Protein AF-0000000080791744 (afdb_homodimer)

Solvent-accessible surface area (backbone atoms only — not comparable to full-atom values): 8958 Å² total; per-residue (Å²): 132,80,75,71,80,74,66,85,74,78,70,74,70,79,71,75,70,65,70,69,68,67,57,69,61,74,69,57,39,79,44,79,33,50,32,49,54,67,59,52,49,51,43,44,52,51,14,62,76,68,75,52,46,50,30,56,52,44,45,51,20,36,53,55,43,48,47,51,65,59,59,64,54,127,127,84,70,77,71,72,79,77,78,80,68,78,72,79,70,78,72,65,66,68,69,69,56,69,60,76,67,57,39,80,43,80,33,52,33,49,55,67,59,52,49,52,43,43,52,50,15,61,75,66,75,52,46,47,30,55,53,43,44,50,19,36,52,56,43,48,48,49,64,59,59,65,55,129

pLDDT: mean 76.15, std 23.22, range [32.56, 97.31]

Structure (mmCIF, N/CA/C/O backbone):
data_AF-0000000080791744-model_v1
#
loop_
_entity.id
_entity.type
_entity.pdbx_description
1 polymer 'CopG family transcriptional regulator'
#
loop_
_atom_site.group_PDB
_atom_site.id
_atom_site.type_symbol
_atom_site.label_atom_id
_atom_site.label_alt_id
_atom_site.label_comp_id
_atom_site.label_asym_id
_atom_site.label_entity_id
_atom_site.label_seq_id
_atom_site.pdbx_PDB_ins_code
_atom_site.Cartn_x
_atom_site.Cartn_y
_atom_site.Cartn_z
_atom_site.occupancy
_atom_site.B_iso_or_equiv
_atom_site.auth_seq_id
_atom_site.auth_comp_id
_atom_site.auth_asym_id
_atom_site.auth_atom_id
_atom_site.pdbx_PDB_model_num
ATOM 1 N N . MET A 1 1 ? 29.859 -53.062 -52.344 1 33.03 1 MET A N 1
ATOM 2 C CA . MET A 1 1 ? 30.375 -52.344 -51.188 1 33.03 1 MET A CA 1
ATOM 3 C C . MET A 1 1 ? 29.672 -51 -51 1 33.03 1 MET A C 1
ATOM 5 O O . MET A 1 1 ? 30.062 -50.031 -51.656 1 33.03 1 MET A O 1
ATOM 9 N N . ALA A 1 2 ? 28.328 -51.094 -51.094 1 49.78 2 ALA A N 1
ATOM 10 C CA . ALA A 1 2 ? 27.469 -49.906 -51.156 1 49.78 2 ALA A CA 1
ATOM 11 C C . ALA A 1 2 ? 27.656 -49.031 -49.906 1 49.78 2 ALA A C 1
ATOM 13 O O . ALA A 1 2 ? 27.594 -49.531 -48.781 1 49.78 2 ALA A O 1
ATOM 14 N N . LEU A 1 3 ? 28.578 -48.062 -50.156 1 46.56 3 LEU A N 1
ATOM 15 C CA . LEU A 1 3 ? 28.906 -47.062 -49.156 1 46.56 3 LEU A CA 1
ATOM 16 C C . LEU A 1 3 ? 27.641 -46.531 -48.5 1 46.56 3 LEU A C 1
ATOM 18 O O . LEU A 1 3 ? 26.719 -46.062 -49.188 1 46.56 3 LEU A O 1
ATOM 22 N N . LYS A 1 4 ? 27.281 -47.219 -47.375 1 50.91 4 LYS A N 1
ATOM 23 C CA . LYS A 1 4 ? 26.359 -46.75 -46.344 1 50.91 4 LYS A CA 1
ATOM 24 C C . LYS A 1 4 ? 26.594 -45.25 -46.031 1 50.91 4 LYS A C 1
ATOM 26 O O . LYS A 1 4 ? 27.688 -44.875 -45.594 1 50.91 4 LYS A O 1
ATOM 31 N N . SER A 1 5 ? 26.203 -44.406 -47.094 1 50.34 5 SER A N 1
ATOM 32 C CA . SER A 1 5 ? 26.25 -42.969 -46.719 1 50.34 5 SER A CA 1
ATOM 33 C C . SER A 1 5 ? 25.719 -42.75 -45.312 1 50.34 5 SER A C 1
ATOM 35 O O . SER A 1 5 ? 24.562 -43.094 -45 1 50.34 5 SER A O 1
ATOM 37 N N . ARG A 1 6 ? 26.578 -43.156 -44.344 1 49.75 6 ARG A N 1
ATOM 38 C CA . ARG A 1 6 ? 26.344 -43 -42.906 1 49.75 6 ARG A CA 1
ATOM 39 C C . ARG A 1 6 ? 25.844 -41.594 -42.594 1 49.75 6 ARG A C 1
ATOM 41 O O . ARG A 1 6 ? 25.281 -41.344 -41.531 1 49.75 6 ARG A O 1
ATOM 48 N N . PRO A 1 7 ? 26.109 -40.531 -43.562 1 42.84 7 PRO A N 1
ATOM 49 C CA . PRO A 1 7 ? 26.547 -39.375 -42.781 1 42.84 7 PRO A CA 1
ATOM 50 C C . PRO A 1 7 ? 25.438 -38.781 -41.938 1 42.84 7 PRO A C 1
ATOM 52 O O . PRO A 1 7 ? 25.688 -38.375 -40.781 1 42.84 7 PRO A O 1
ATOM 55 N N . THR A 1 8 ? 24.312 -38 -42.5 1 47.03 8 THR A N 1
ATOM 56 C CA . THR A 1 8 ? 24.234 -36.562 -42.281 1 47.03 8 THR A CA 1
ATOM 57 C C . THR A 1 8 ? 23.719 -36.281 -40.844 1 47.03 8 THR A C 1
ATOM 59 O O . THR A 1 8 ? 22.75 -36.875 -40.406 1 47.03 8 THR A O 1
ATOM 62 N N . LYS A 1 9 ? 24.672 -36 -39.844 1 46.56 9 LYS A N 1
ATOM 63 C CA . LYS A 1 9 ? 24.484 -35.531 -38.469 1 46.56 9 LYS A CA 1
ATOM 64 C C . LYS A 1 9 ? 23.297 -34.562 -38.375 1 46.56 9 LYS A C 1
ATOM 66 O O . LYS A 1 9 ? 23.141 -33.688 -39.25 1 46.56 9 LYS A O 1
ATOM 71 N N . ALA A 1 10 ? 22.062 -34.969 -37.969 1 48.12 10 ALA A N 1
ATOM 72 C CA . ALA A 1 10 ? 20.875 -34.188 -37.594 1 48.12 10 ALA A CA 1
ATOM 73 C C . ALA A 1 10 ? 21.281 -32.906 -36.875 1 48.12 10 ALA A C 1
ATOM 75 O O . ALA A 1 10 ? 22.094 -32.906 -35.969 1 48.12 10 ALA A O 1
ATOM 76 N N . THR A 1 11 ? 21.641 -31.781 -37.688 1 48.47 11 THR A N 1
ATOM 77 C CA . THR A 1 11 ? 21.828 -30.422 -37.188 1 48.47 11 THR A CA 1
ATOM 78 C C . THR A 1 11 ? 20.875 -30.156 -36 1 48.47 11 THR A C 1
ATOM 80 O O . THR A 1 11 ? 19.672 -30.375 -36.125 1 48.47 11 THR A O 1
ATOM 83 N N . PRO A 1 12 ? 21.297 -30.422 -34.688 1 45 12 PRO A N 1
ATOM 84 C CA . PRO A 1 12 ? 20.438 -30.016 -33.562 1 45 12 PRO A CA 1
ATOM 85 C C . PRO A 1 12 ? 19.656 -28.734 -33.875 1 45 12 PRO A C 1
ATOM 87 O O . PRO A 1 12 ? 20.234 -27.688 -34.156 1 45 12 PRO A O 1
ATOM 90 N N . THR A 1 13 ? 18.609 -28.797 -34.812 1 48.16 13 THR A N 1
ATOM 91 C CA . THR A 1 13 ? 17.75 -27.625 -34.812 1 48.16 13 THR A CA 1
ATOM 92 C C . THR A 1 13 ? 17.719 -26.969 -33.438 1 48.16 13 THR A C 1
ATOM 94 O O . THR A 1 13 ? 17.484 -27.656 -32.438 1 48.16 13 THR A O 1
ATOM 97 N N . LYS A 1 14 ? 18.703 -26.141 -33.062 1 44.81 14 LYS A N 1
ATOM 98 C CA . LYS A 1 14 ? 18.578 -25.234 -31.938 1 44.81 14 LYS A CA 1
ATOM 99 C C . LYS A 1 14 ? 17.141 -24.781 -31.734 1 44.81 14 LYS A C 1
ATOM 101 O O . LYS A 1 14 ? 16.578 -24.062 -32.562 1 44.81 14 LYS A O 1
ATOM 106 N N . VAL A 1 15 ? 16.156 -25.766 -31.453 1 47.28 15 VAL A N 1
ATOM 107 C CA . VAL A 1 15 ? 14.781 -25.484 -31.031 1 47.28 15 VAL A CA 1
ATOM 108 C C . VAL A 1 15 ? 14.656 -24 -30.656 1 47.28 15 VAL A C 1
ATOM 110 O O . VAL A 1 15 ? 15.656 -23.281 -30.609 1 47.28 15 VAL A O 1
ATOM 113 N N . ALA A 1 16 ? 13.984 -23.781 -29.406 1 42.09 16 ALA A N 1
ATOM 114 C CA . ALA A 1 16 ? 12.961 -23.156 -28.578 1 42.09 16 ALA A CA 1
ATOM 115 C C . ALA A 1 16 ? 13.453 -21.828 -28 1 42.09 16 ALA A C 1
ATOM 117 O O . ALA A 1 16 ? 14 -21.781 -26.891 1 42.09 16 ALA A O 1
ATOM 118 N N . ASP A 1 17 ? 14.562 -21.391 -28.547 1 44.09 17 ASP A N 1
ATOM 119 C CA . ASP A 1 17 ? 14.695 -20.125 -27.828 1 44.09 17 ASP A CA 1
ATOM 120 C C . ASP A 1 17 ? 13.375 -19.344 -27.828 1 44.09 17 ASP A C 1
ATOM 122 O O . ASP A 1 17 ? 13.078 -18.625 -28.781 1 44.09 17 ASP A O 1
ATOM 126 N N . THR A 1 18 ? 12.117 -20.031 -28 1 47.09 18 THR A N 1
ATOM 127 C CA . THR A 1 18 ? 10.914 -19.266 -27.703 1 47.09 18 THR A CA 1
ATOM 128 C C . THR A 1 18 ? 11.25 -18.016 -26.891 1 47.09 18 THR A C 1
ATOM 130 O O . THR A 1 18 ? 11.797 -18.109 -25.781 1 47.09 18 THR A O 1
ATOM 133 N N . PHE A 1 19 ? 11.758 -17.094 -27.484 1 46.25 19 PHE A N 1
ATOM 134 C CA . PHE A 1 19 ? 11.719 -15.711 -27.031 1 46.25 19 PHE A CA 1
ATOM 135 C C . PHE A 1 19 ? 10.609 -15.516 -26 1 46.25 19 PHE A C 1
ATOM 137 O O . PHE A 1 19 ? 9.43 -15.695 -26.312 1 46.25 19 PHE A O 1
ATOM 144 N N . HIS A 1 20 ? 10.508 -16.234 -24.859 1 45.44 20 HIS A N 1
ATOM 145 C CA . HIS A 1 20 ? 9.727 -15.688 -23.75 1 45.44 20 HIS A CA 1
ATOM 146 C C . HIS A 1 20 ? 9.5 -14.188 -23.938 1 45.44 20 HIS A C 1
ATOM 148 O O . HIS A 1 20 ? 10.453 -13.406 -23.984 1 45.44 20 HIS A O 1
ATOM 154 N N . ARG A 1 21 ? 8.852 -13.875 -24.953 1 41.81 21 ARG A N 1
ATOM 155 C CA . ARG A 1 21 ? 8.32 -12.516 -24.922 1 41.81 21 ARG A CA 1
ATOM 156 C C . ARG A 1 21 ? 8.375 -11.945 -23.516 1 41.81 21 ARG A C 1
ATOM 158 O O . ARG A 1 21 ? 7.809 -12.516 -22.578 1 41.81 21 ARG A O 1
ATOM 165 N N . ASP A 1 22 ? 9.555 -11.656 -23.047 1 42.91 22 ASP A N 1
ATOM 166 C CA . ASP A 1 22 ? 9.586 -10.672 -21.969 1 42.91 22 ASP A 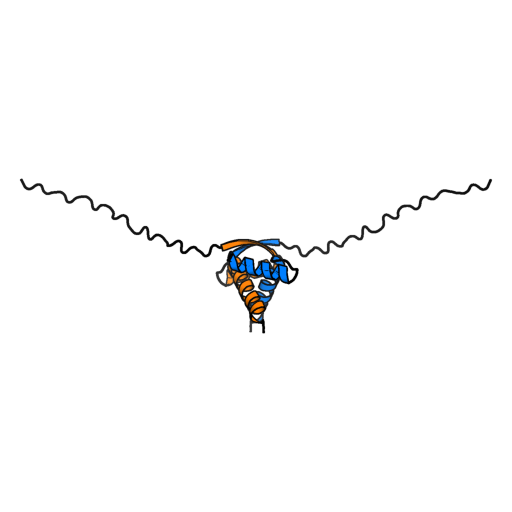CA 1
ATOM 167 C C . ASP A 1 22 ? 8.312 -9.836 -21.938 1 42.91 22 ASP A C 1
ATOM 169 O O . ASP A 1 22 ? 8.141 -8.938 -22.766 1 42.91 22 ASP A O 1
ATOM 173 N N . ASP A 1 23 ? 7.172 -10.391 -22.391 1 43.62 23 ASP A N 1
ATOM 174 C CA . ASP A 1 23 ? 6.113 -9.469 -22 1 43.62 23 ASP A CA 1
ATOM 175 C C . ASP A 1 23 ? 6.609 -8.492 -20.938 1 43.62 23 ASP A C 1
ATOM 177 O O . ASP A 1 23 ? 7.234 -8.898 -19.953 1 43.62 23 ASP A O 1
ATOM 181 N N . PRO A 1 24 ? 7.117 -7.488 -21.281 1 46.91 24 PRO A N 1
ATOM 182 C CA . PRO A 1 24 ? 7.637 -6.551 -20.281 1 46.91 24 PRO A CA 1
ATOM 183 C C . PRO A 1 24 ? 6.934 -6.676 -18.938 1 46.91 24 PRO A C 1
ATOM 185 O O . PRO A 1 24 ? 5.707 -6.551 -18.859 1 46.91 24 PRO A O 1
ATOM 188 N N . ALA A 1 25 ? 7.098 -7.793 -18.266 1 53.22 25 ALA A N 1
ATOM 189 C CA . ALA A 1 25 ? 6.59 -7.77 -16.891 1 53.22 25 ALA A CA 1
ATOM 190 C C . ALA A 1 25 ? 6.262 -6.344 -16.453 1 53.22 25 ALA A C 1
ATOM 192 O O . ALA A 1 25 ? 6.926 -5.391 -16.875 1 53.22 25 ALA A O 1
ATOM 193 N N . PRO A 1 26 ? 5.02 -5.992 -16.562 1 58.12 26 PRO A N 1
ATOM 194 C CA . PRO A 1 26 ? 4.754 -4.609 -16.172 1 58.12 26 PRO A CA 1
ATOM 195 C C . PRO A 1 26 ? 5.793 -4.062 -15.195 1 58.12 26 PRO A C 1
ATOM 197 O O . PRO A 1 26 ? 6.266 -4.789 -14.312 1 58.12 26 PRO A O 1
ATOM 200 N N . GLU A 1 27 ? 6.742 -3.34 -15.742 1 80.12 27 GLU A N 1
ATOM 201 C CA . GLU A 1 27 ? 7.781 -2.643 -14.992 1 80.12 27 GLU A CA 1
ATOM 202 C C . GLU A 1 27 ? 7.254 -2.17 -13.641 1 80.12 27 GLU A C 1
ATOM 204 O O . GLU A 1 27 ? 6.363 -1.319 -13.57 1 80.12 27 GLU A O 1
ATOM 209 N N . ARG A 1 28 ? 7.277 -3.201 -12.711 1 89.62 28 ARG A N 1
ATOM 210 C CA . ARG A 1 28 ? 6.926 -2.783 -11.352 1 89.62 28 ARG A CA 1
ATOM 211 C C . ARG A 1 28 ? 8.07 -2.008 -10.711 1 89.62 28 ARG A C 1
ATOM 213 O O . ARG A 1 28 ? 9.242 -2.225 -11.039 1 89.62 28 ARG A O 1
ATOM 220 N N . ILE A 1 29 ? 7.715 -0.971 -10.031 1 95.12 29 ILE A N 1
ATOM 221 C CA . ILE A 1 29 ? 8.688 -0.2 -9.266 1 95.12 29 ILE A CA 1
ATOM 222 C C . ILE A 1 29 ? 8.555 -0.544 -7.781 1 95.12 29 ILE A C 1
ATOM 224 O O . ILE A 1 29 ? 7.469 -0.88 -7.309 1 95.12 29 ILE A O 1
ATOM 228 N N . THR A 1 30 ? 9.695 -0.553 -7.117 1 95.56 30 THR A N 1
ATOM 229 C CA . THR A 1 30 ? 9.719 -0.742 -5.668 1 95.56 30 THR A CA 1
ATOM 230 C C . THR A 1 30 ? 9.516 0.588 -4.949 1 95.56 30 THR A C 1
ATOM 232 O O . THR A 1 30 ? 10.258 1.545 -5.18 1 95.56 30 THR A O 1
ATOM 235 N N . VAL A 1 31 ? 8.484 0.694 -4.18 1 95.38 31 VAL A N 1
ATOM 236 C CA . VAL A 1 31 ? 8.227 1.903 -3.404 1 95.38 31 VAL A CA 1
ATOM 237 C C . VAL A 1 31 ? 8.328 1.594 -1.912 1 95.38 31 VAL A C 1
ATOM 239 O O . VAL A 1 31 ? 7.945 0.509 -1.468 1 95.38 31 VAL A O 1
ATOM 242 N N . SER A 1 32 ? 8.883 2.498 -1.112 1 95.88 32 SER A N 1
ATOM 243 C CA . SER A 1 32 ? 8.953 2.381 0.34 1 95.88 32 SER A CA 1
ATOM 244 C C . SER A 1 32 ? 7.812 3.133 1.013 1 95.88 32 SER A C 1
ATOM 246 O O . SER A 1 32 ? 7.668 4.344 0.835 1 95.88 32 SER A O 1
ATOM 248 N N . ILE A 1 33 ? 7.047 2.389 1.733 1 95.81 33 ILE A N 1
ATOM 249 C CA . ILE A 1 33 ? 5.922 2.998 2.434 1 95.81 33 ILE A CA 1
ATOM 250 C C . ILE A 1 33 ? 6.055 2.748 3.936 1 95.81 33 ILE A C 1
ATOM 252 O O . ILE A 1 33 ? 6.512 1.684 4.355 1 95.81 33 ILE A O 1
ATOM 256 N N . ARG A 1 34 ? 5.625 3.713 4.645 1 94.88 34 ARG A N 1
ATOM 257 C CA . ARG A 1 34 ? 5.586 3.551 6.094 1 94.88 34 ARG A CA 1
ATOM 258 C C . ARG A 1 34 ? 4.172 3.25 6.574 1 94.88 34 ARG A C 1
ATOM 260 O O . ARG A 1 34 ? 3.223 3.939 6.199 1 94.88 34 ARG A O 1
ATOM 267 N N . MET A 1 35 ? 4.102 2.191 7.352 1 95.31 35 MET A N 1
ATOM 268 C CA . MET A 1 35 ? 2.791 1.821 7.875 1 95.31 35 MET A CA 1
ATOM 269 C C . MET A 1 35 ? 2.918 1.176 9.25 1 95.31 35 MET A C 1
ATOM 271 O O . MET A 1 35 ? 4.023 0.845 9.688 1 95.31 35 MET A O 1
ATOM 275 N N . ALA A 1 36 ? 1.78 1.124 9.922 1 94.88 36 ALA A N 1
ATOM 276 C CA . ALA A 1 36 ? 1.75 0.437 11.211 1 94.88 36 ALA A CA 1
ATOM 277 C C . ALA A 1 36 ? 2.156 -1.026 11.062 1 94.88 36 ALA A C 1
ATOM 279 O O . ALA A 1 36 ? 1.755 -1.694 10.102 1 94.88 36 ALA A O 1
ATOM 280 N N . PRO A 1 37 ? 3.012 -1.47 12.055 1 95.44 37 PRO A N 1
ATOM 281 C CA . PRO A 1 37 ? 3.449 -2.867 11.992 1 95.44 37 PRO A CA 1
ATOM 282 C C . PRO A 1 37 ? 2.285 -3.854 12.047 1 95.44 37 PRO A C 1
ATOM 284 O O . PRO A 1 37 ? 2.348 -4.918 11.43 1 95.44 37 PRO A O 1
ATOM 287 N N . ASP A 1 38 ? 1.272 -3.562 12.75 1 94.38 38 ASP A N 1
ATOM 288 C CA . ASP A 1 38 ? 0.104 -4.43 12.859 1 94.38 38 ASP A CA 1
ATOM 289 C C . ASP A 1 38 ? -0.603 -4.574 11.516 1 94.38 38 ASP A C 1
ATOM 291 O O . ASP A 1 38 ? -1.03 -5.672 11.148 1 94.38 38 ASP A O 1
ATOM 295 N N . LEU A 1 39 ? -0.802 -3.498 10.812 1 95.12 39 LEU A N 1
ATOM 296 C CA . LEU A 1 39 ? -1.418 -3.521 9.492 1 95.12 39 LEU A CA 1
ATOM 297 C C . LEU A 1 39 ? -0.592 -4.359 8.523 1 95.12 39 LEU A C 1
ATOM 299 O O . LEU A 1 39 ? -1.143 -5.16 7.762 1 95.12 39 LEU A O 1
ATOM 303 N N . HIS A 1 40 ? 0.703 -4.105 8.633 1 96.38 40 HIS A N 1
ATOM 304 C CA . HIS A 1 40 ? 1.596 -4.879 7.773 1 96.38 40 HIS A CA 1
ATOM 305 C C . HIS A 1 40 ? 1.474 -6.371 8.055 1 96.38 40 HIS A C 1
ATOM 307 O O . HIS A 1 40 ? 1.487 -7.188 7.129 1 96.38 40 HIS A O 1
ATOM 313 N N . GLN A 1 41 ? 1.356 -6.719 9.305 1 96.81 41 GLN A N 1
ATOM 314 C CA . GLN A 1 41 ? 1.207 -8.117 9.695 1 96.81 41 GLN A CA 1
ATOM 315 C C . GLN A 1 41 ? -0.082 -8.711 9.133 1 96.81 41 GLN A C 1
ATOM 317 O O . GLN A 1 41 ? -0.096 -9.852 8.664 1 96.81 41 GLN A O 1
ATOM 322 N N . ARG A 1 42 ? -1.108 -7.957 9.156 1 96.62 42 ARG A N 1
ATOM 323 C CA . ARG A 1 42 ? -2.389 -8.391 8.609 1 96.62 42 ARG A CA 1
ATOM 324 C C . ARG A 1 42 ? -2.285 -8.633 7.105 1 96.62 42 ARG A C 1
ATOM 326 O O . ARG A 1 42 ? -2.83 -9.617 6.59 1 96.62 42 ARG A O 1
ATOM 333 N N . VAL A 1 43 ? -1.598 -7.77 6.41 1 96.81 43 VAL A N 1
ATOM 334 C CA . VAL A 1 43 ? -1.392 -7.898 4.973 1 96.81 43 VAL A CA 1
ATOM 335 C C . VAL A 1 43 ? -0.648 -9.195 4.672 1 96.81 43 VAL A C 1
ATOM 337 O O . VAL A 1 43 ? -1.05 -9.961 3.787 1 96.81 43 VAL A O 1
ATOM 340 N N . LYS A 1 44 ? 0.371 -9.469 5.445 1 97.12 44 LYS A N 1
ATOM 341 C CA . LYS A 1 44 ? 1.197 -10.656 5.23 1 97.12 44 LYS A CA 1
ATOM 342 C C . LYS A 1 44 ? 0.409 -11.93 5.504 1 97.12 44 LYS A C 1
ATOM 344 O O . LYS A 1 44 ? 0.527 -12.914 4.762 1 97.12 44 LYS A O 1
ATOM 349 N N . LEU A 1 45 ? -0.298 -11.859 6.57 1 96.25 45 LEU A N 1
ATOM 350 C CA . LEU A 1 45 ? -1.113 -13.016 6.914 1 96.25 45 LEU A CA 1
ATOM 351 C C . LEU A 1 45 ? -2.115 -13.328 5.809 1 96.25 45 LEU A C 1
ATOM 353 O O . LEU A 1 45 ? -2.268 -14.484 5.406 1 96.25 45 LEU A O 1
ATOM 357 N N . TRP A 1 46 ? -2.805 -12.328 5.312 1 95.69 46 TRP A N 1
ATOM 358 C CA . TRP A 1 46 ? -3.742 -12.492 4.207 1 95.69 46 TRP A CA 1
ATOM 359 C C . TRP A 1 46 ? -3.029 -13.008 2.961 1 95.69 46 TRP A C 1
ATOM 361 O O . TRP A 1 46 ? -3.539 -13.898 2.273 1 95.69 46 TRP A O 1
ATOM 371 N N . ALA A 1 47 ? -1.906 -12.438 2.674 1 96.5 47 ALA A N 1
ATOM 372 C CA . ALA A 1 47 ? -1.131 -12.836 1.5 1 96.5 47 ALA A CA 1
ATOM 373 C C . ALA A 1 47 ? -0.775 -14.32 1.551 1 96.5 47 ALA A C 1
ATOM 375 O O . ALA A 1 47 ? -0.894 -15.023 0.548 1 96.5 47 ALA A O 1
ATOM 376 N N . VAL A 1 48 ? -0.4 -14.805 2.688 1 95.69 48 VAL A N 1
ATOM 377 C CA . VAL A 1 48 ? 0.007 -16.188 2.881 1 95.69 48 VAL A CA 1
ATOM 378 C C . VAL A 1 48 ? -1.204 -17.109 2.736 1 95.69 48 VAL A C 1
ATOM 380 O O . VAL A 1 48 ? -1.123 -18.156 2.092 1 95.69 48 VAL A O 1
ATOM 383 N N . THR A 1 49 ? -2.336 -16.641 3.285 1 94.31 49 THR A N 1
ATOM 384 C CA . THR A 1 49 ? -3.566 -17.438 3.277 1 94.31 49 THR A CA 1
ATOM 385 C C . THR A 1 49 ? -4.113 -17.562 1.859 1 94.31 49 THR A C 1
ATOM 387 O O . THR A 1 49 ? -4.73 -18.578 1.517 1 94.31 49 THR A O 1
ATOM 390 N N . HIS A 1 50 ? -3.887 -16.625 1.009 1 94.56 50 HIS A N 1
ATOM 391 C CA . HIS A 1 50 ? -4.445 -16.594 -0.338 1 94.56 50 HIS A CA 1
ATOM 392 C C . HIS A 1 50 ? -3.365 -16.828 -1.388 1 94.56 50 HIS A C 1
ATOM 394 O O . HIS A 1 50 ? -3.592 -16.609 -2.58 1 94.56 50 HIS A O 1
ATOM 400 N N . SER A 1 51 ? -2.182 -17.266 -1.025 1 95.75 51 SER A N 1
ATOM 401 C CA . SER A 1 51 ? -1.06 -17.609 -1.896 1 95.75 51 SER A CA 1
ATOM 402 C C . SER A 1 51 ? -0.693 -16.438 -2.803 1 95.75 51 SER A C 1
ATOM 404 O O . SER A 1 51 ? -0.514 -16.609 -4.008 1 95.75 51 SER A O 1
ATOM 406 N N . THR A 1 52 ? -0.699 -15.328 -2.291 1 95.19 52 THR A N 1
ATOM 407 C CA . THR A 1 52 ? -0.298 -14.125 -3.012 1 95.19 52 THR A CA 1
ATOM 408 C C . THR A 1 52 ? 0.807 -13.391 -2.26 1 95.19 52 THR A C 1
ATOM 410 O O . THR A 1 52 ? 1.38 -13.922 -1.308 1 95.19 52 THR A O 1
ATOM 413 N N . THR A 1 53 ? 1.251 -12.188 -2.783 1 95.69 53 THR A N 1
ATOM 414 C CA . THR A 1 53 ? 2.295 -11.406 -2.137 1 95.69 53 THR A CA 1
ATOM 415 C C . THR A 1 53 ? 1.704 -10.172 -1.459 1 95.69 53 THR A C 1
ATOM 417 O O . THR A 1 53 ? 0.638 -9.695 -1.852 1 95.69 53 THR A O 1
ATOM 420 N N . ALA A 1 54 ? 2.375 -9.766 -0.415 1 95.81 54 ALA A N 1
ATOM 421 C CA . ALA A 1 54 ? 1.99 -8.516 0.245 1 95.81 54 ALA A CA 1
ATOM 422 C C . ALA A 1 54 ? 1.861 -7.379 -0.764 1 95.81 54 ALA A C 1
ATOM 424 O O . ALA A 1 54 ? 0.942 -6.562 -0.672 1 95.81 54 ALA A O 1
ATOM 425 N N . SER A 1 55 ? 2.764 -7.328 -1.711 1 96.25 55 SER A N 1
ATOM 426 C CA . SER A 1 55 ? 2.76 -6.281 -2.729 1 96.25 55 SER A CA 1
ATOM 427 C C . SER A 1 55 ? 1.486 -6.332 -3.566 1 96.25 55 SER A C 1
ATOM 429 O O . SER A 1 55 ? 0.907 -5.293 -3.885 1 96.25 55 SER A O 1
ATOM 431 N N . GLN A 1 56 ? 1.158 -7.527 -3.91 1 95.81 56 GLN A N 1
ATOM 432 C CA . GLN A 1 56 ? -0.057 -7.676 -4.707 1 95.81 56 GLN A CA 1
ATOM 433 C C . GLN A 1 56 ? -1.289 -7.254 -3.91 1 95.81 56 GLN A C 1
ATOM 435 O O . GLN A 1 56 ? -2.199 -6.625 -4.453 1 95.81 56 GLN A O 1
ATOM 440 N N . VAL A 1 57 ? -1.367 -7.555 -2.615 1 96.06 57 VAL A N 1
ATOM 441 C CA . VAL A 1 57 ? -2.479 -7.184 -1.747 1 96.06 57 VAL A CA 1
ATOM 442 C C . VAL A 1 57 ? -2.568 -5.66 -1.648 1 96.06 57 VAL A C 1
ATOM 444 O O . VAL A 1 57 ? -3.652 -5.086 -1.781 1 96.06 57 VAL A O 1
ATOM 447 N N . VAL A 1 58 ? -1.402 -5.078 -1.478 1 97 58 VAL A N 1
ATOM 448 C CA . VAL A 1 58 ? -1.341 -3.627 -1.348 1 97 58 VAL A CA 1
ATOM 449 C C . VAL A 1 58 ? -1.755 -2.971 -2.662 1 97 58 VAL A C 1
ATOM 451 O O . VAL A 1 58 ? -2.543 -2.023 -2.67 1 97 58 VAL A O 1
ATOM 454 N N . GLU A 1 59 ? -1.204 -3.471 -3.73 1 96.56 59 GLU A N 1
ATOM 455 C CA . GLU A 1 59 ? -1.539 -2.926 -5.043 1 96.56 59 GLU A CA 1
ATOM 456 C C . GLU A 1 59 ? -3.039 -3 -5.305 1 96.56 59 GLU A C 1
ATOM 458 O O . GLU A 1 59 ? -3.639 -2.037 -5.789 1 96.56 59 GLU A O 1
ATOM 463 N N . ASP A 1 60 ? -3.594 -4.105 -5.023 1 95.5 60 ASP A N 1
ATOM 464 C CA . ASP A 1 60 ? -5.031 -4.297 -5.211 1 95.5 60 ASP A CA 1
ATOM 465 C C . ASP A 1 60 ? -5.828 -3.35 -4.32 1 95.5 60 ASP A C 1
ATOM 467 O O . ASP A 1 60 ? -6.824 -2.766 -4.758 1 95.5 60 ASP A O 1
ATOM 471 N N . ALA A 1 61 ? -5.457 -3.297 -3.076 1 97.31 61 ALA A N 1
ATOM 472 C CA . ALA A 1 61 ? -6.117 -2.422 -2.111 1 97.31 61 ALA A CA 1
ATOM 473 C C . ALA A 1 61 ? -6.082 -0.969 -2.574 1 97.31 61 ALA A C 1
ATOM 475 O O . ALA A 1 61 ? -7.105 -0.282 -2.564 1 97.31 61 ALA A O 1
ATOM 476 N N . VAL A 1 62 ? -4.934 -0.501 -3.031 1 96.88 62 VAL A N 1
ATOM 477 C CA . VAL A 1 62 ? -4.734 0.885 -3.441 1 96.88 62 VAL A CA 1
ATOM 478 C C . VAL A 1 62 ? -5.512 1.16 -4.727 1 96.88 62 VAL A C 1
ATOM 480 O O . VAL A 1 62 ? -6.172 2.195 -4.852 1 96.88 62 VAL A O 1
ATOM 483 N N . SER A 1 63 ? -5.418 0.326 -5.68 1 96.25 63 SER A N 1
ATOM 484 C CA . SER A 1 63 ? -6.137 0.476 -6.941 1 96.25 63 SER A CA 1
ATOM 485 C C . SER A 1 63 ? -7.641 0.589 -6.715 1 96.25 63 SER A C 1
ATOM 487 O O . SER A 1 63 ? -8.281 1.505 -7.23 1 96.25 63 SER A O 1
ATOM 489 N N . ALA A 1 64 ? -8.211 -0.342 -5.922 1 95.19 64 ALA A N 1
ATOM 490 C CA . ALA A 1 64 ? -9.641 -0.333 -5.613 1 95.19 64 ALA A CA 1
ATOM 491 C C . ALA A 1 64 ? -10.031 0.947 -4.883 1 95.19 64 ALA A C 1
ATOM 493 O O . ALA A 1 64 ? -11.094 1.52 -5.148 1 95.19 64 ALA A O 1
ATOM 494 N N . HIS A 1 65 ? -9.227 1.305 -3.957 1 94.69 65 HIS A N 1
ATOM 495 C CA . HIS A 1 65 ? -9.484 2.5 -3.162 1 94.69 65 HIS A CA 1
ATOM 496 C C . HIS A 1 65 ? -9.5 3.75 -4.035 1 94.69 65 HIS A C 1
ATOM 498 O O . HIS A 1 65 ? -10.422 4.562 -3.949 1 94.69 65 HIS A O 1
ATOM 504 N N . LEU A 1 66 ? -8.547 3.9 -4.938 1 94.5 66 LEU A N 1
ATOM 505 C CA . LEU A 1 66 ? -8.453 5.066 -5.809 1 94.5 66 LEU A CA 1
ATOM 506 C C . LEU A 1 66 ? -9.586 5.082 -6.828 1 94.5 66 LEU A C 1
ATOM 508 O O . LEU A 1 66 ? -10.102 6.145 -7.172 1 94.5 66 LEU A O 1
ATOM 512 N N . ASP A 1 67 ? -9.906 3.957 -7.352 1 93.56 67 ASP A N 1
ATOM 513 C CA . ASP A 1 67 ? -11.023 3.854 -8.281 1 93.56 67 ASP A CA 1
ATOM 514 C C . ASP A 1 67 ? -12.32 4.363 -7.648 1 93.56 67 ASP A C 1
ATOM 516 O O . ASP A 1 67 ? -13.125 5.027 -8.312 1 93.56 67 ASP A O 1
ATOM 520 N N . LYS A 1 68 ? -12.453 4.02 -6.383 1 91.88 68 LYS A N 1
ATOM 521 C CA . LYS A 1 68 ? -13.625 4.484 -5.648 1 91.88 68 LYS A CA 1
ATOM 522 C C . LYS A 1 68 ? -13.578 5.992 -5.434 1 91.88 68 LYS A C 1
ATOM 524 O O . LYS A 1 68 ? -14.594 6.676 -5.562 1 91.88 68 LYS A O 1
ATOM 529 N N . LEU A 1 69 ? -12.453 6.469 -5.145 1 88.25 69 LEU A N 1
ATOM 530 C CA . LEU A 1 69 ? -12.297 7.895 -4.883 1 88.25 69 LEU A CA 1
ATOM 531 C C . LEU A 1 69 ? -12.445 8.703 -6.168 1 88.25 69 LEU A C 1
ATOM 533 O O . LEU A 1 69 ? -13.031 9.789 -6.16 1 88.25 69 LEU A O 1
ATOM 537 N N . GLU A 1 70 ? -11.914 8.141 -7.203 1 86.12 70 GLU A N 1
ATOM 538 C CA . GLU A 1 70 ? -11.945 8.836 -8.492 1 86.12 70 GLU A CA 1
ATOM 539 C C . GLU A 1 70 ? -13.297 8.648 -9.18 1 86.12 70 GLU A C 1
ATOM 541 O O . GLU A 1 70 ? -13.719 9.5 -9.961 1 86.12 70 GLU A O 1
ATOM 546 N N . GLY A 1 71 ? -13.719 7.359 -9.156 1 82.19 71 GLY A N 1
ATOM 547 C CA . GLY A 1 71 ? -15.008 7.074 -9.773 1 82.19 71 GLY A CA 1
ATOM 548 C C . GLY A 1 71 ? -16.156 7.816 -9.117 1 82.19 71 GLY A C 1
ATOM 549 O O . GLY A 1 71 ? -17.219 7.98 -9.719 1 82.19 71 GLY A O 1
ATOM 550 N N . SER A 1 72 ? -16.156 7.875 -7.828 1 61.47 72 SER A N 1
ATOM 551 C CA . SER A 1 72 ? -17.25 8.594 -7.188 1 61.47 72 SER A CA 1
ATOM 552 C C . SER A 1 72 ? -17.312 10.047 -7.66 1 61.47 72 SER A C 1
ATOM 554 O O . SER A 1 72 ? -18.094 10.844 -7.141 1 61.47 72 SER A O 1
ATOM 556 N N . LYS A 1 73 ? -16.469 10.406 -8.57 1 53.78 73 LYS A N 1
ATOM 557 C CA . LYS A 1 73 ? -16.703 11.758 -9.07 1 53.78 73 LYS A CA 1
ATOM 558 C C . LYS A 1 73 ? -18.016 11.836 -9.852 1 53.78 73 LYS A C 1
ATOM 560 O O . LYS A 1 73 ? -18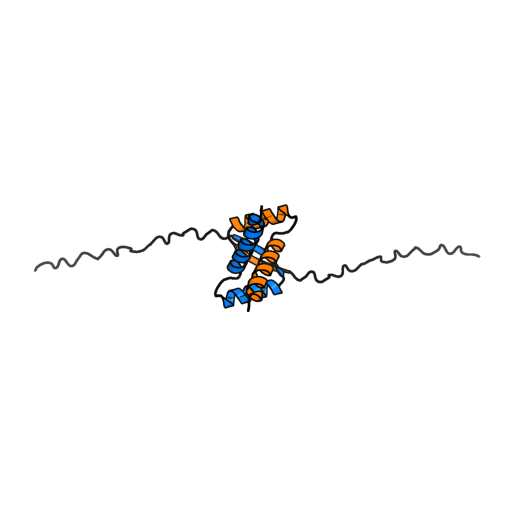.234 11.031 -10.766 1 53.78 73 LYS A O 1
ATOM 565 N N . PRO A 1 74 ? -19.016 12.602 -9.227 1 46.66 74 PRO A N 1
ATOM 566 C CA . PRO A 1 74 ? -20.328 12.719 -9.867 1 46.66 74 PRO A CA 1
ATOM 567 C C . PRO A 1 74 ? -20.234 13.109 -11.344 1 46.66 74 PRO A C 1
ATOM 569 O O . PRO A 1 74 ? -19.219 13.672 -11.766 1 46.66 74 PRO A O 1
ATOM 572 N N . MET B 1 1 ? 24.547 49.438 58.875 1 32.56 1 MET B N 1
ATOM 573 C CA . MET B 1 1 ? 25.016 48.094 58.5 1 32.56 1 MET B CA 1
ATOM 574 C C . MET B 1 1 ? 24.297 47.594 57.281 1 32.56 1 MET B C 1
ATOM 576 O O . MET B 1 1 ? 24.719 46.594 56.656 1 32.56 1 MET B O 1
ATOM 580 N N . ALA B 1 2 ? 23.109 48.188 56.906 1 47.5 2 ALA B N 1
ATOM 581 C CA . ALA B 1 2 ? 22.203 47.219 56.312 1 47.5 2 ALA B CA 1
ATOM 582 C C . ALA B 1 2 ? 22.578 46.938 54.844 1 47.5 2 ALA B C 1
ATOM 584 O O . ALA B 1 2 ? 22.641 47.844 54.031 1 47.5 2 ALA B O 1
ATOM 585 N N . LEU B 1 3 ? 23.359 45.906 54.75 1 50.19 3 LEU B N 1
ATOM 586 C CA . LEU B 1 3 ? 23.797 45.312 53.5 1 50.19 3 LEU B CA 1
ATOM 587 C C . LEU B 1 3 ? 22.609 45.062 52.562 1 50.19 3 LEU B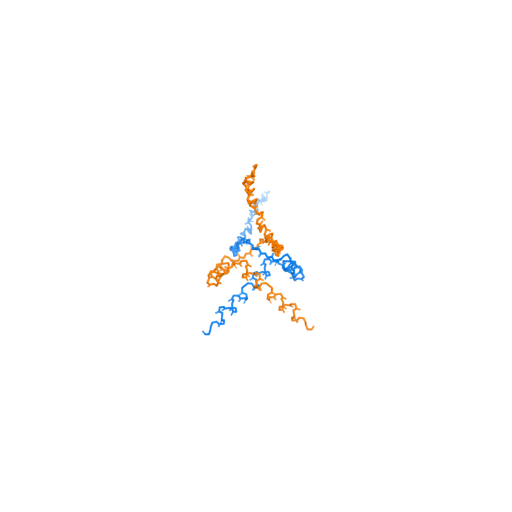 C 1
ATOM 589 O O . LEU B 1 3 ? 21.641 44.406 52.969 1 50.19 3 LEU B O 1
ATOM 593 N N . LYS B 1 4 ? 22.328 46.125 51.781 1 51.88 4 LYS B N 1
ATOM 594 C CA . LYS B 1 4 ? 21.422 45.938 50.656 1 51.88 4 LYS B CA 1
ATOM 595 C C . LYS B 1 4 ? 21.688 44.625 49.938 1 51.88 4 LYS B C 1
ATOM 597 O O . LYS B 1 4 ? 22.766 44.438 49.375 1 51.88 4 LYS B O 1
ATOM 602 N N . SER B 1 5 ? 21.344 43.469 50.625 1 51.47 5 SER B N 1
ATOM 603 C CA . SER B 1 5 ? 21.422 42.188 49.938 1 51.47 5 SER B CA 1
ATOM 604 C C . SER B 1 5 ? 20.875 42.281 48.531 1 51.47 5 SER B C 1
ATOM 606 O O . SER B 1 5 ? 19.797 42.844 48.312 1 51.47 5 SER B O 1
ATOM 608 N N . ARG B 1 6 ? 21.797 42.719 47.562 1 55.19 6 ARG B N 1
ATOM 609 C CA . ARG B 1 6 ? 21.531 42.625 46.125 1 55.19 6 ARG B CA 1
ATOM 610 C C . ARG B 1 6 ? 20.75 41.375 45.812 1 55.19 6 ARG B C 1
ATOM 612 O O . ARG B 1 6 ? 21.203 40.25 46.062 1 55.19 6 ARG B O 1
ATOM 619 N N . PRO B 1 7 ? 19.359 41.375 45.906 1 49.94 7 PRO B N 1
ATOM 620 C CA . PRO B 1 7 ? 18.625 40.156 45.531 1 49.94 7 PRO B CA 1
ATOM 621 C C . PRO B 1 7 ? 19.281 39.375 44.375 1 49.94 7 PRO B C 1
ATOM 623 O O . PRO B 1 7 ? 19.969 39.969 43.562 1 49.94 7 PRO B O 1
ATOM 626 N N . THR B 1 8 ? 19.766 38.062 44.656 1 48.78 8 THR B N 1
ATOM 627 C CA . THR B 1 8 ? 20.219 36.906 43.938 1 48.78 8 THR B CA 1
ATOM 628 C C . THR B 1 8 ? 19.5 36.75 42.594 1 48.78 8 THR B C 1
ATOM 630 O O . THR B 1 8 ? 18.375 37.219 42.438 1 48.78 8 THR B O 1
ATOM 633 N N . LYS B 1 9 ? 20.312 36.688 41.469 1 48.75 9 LYS B N 1
ATOM 634 C CA . LYS B 1 9 ? 20.078 36.375 40.062 1 48.75 9 LYS B CA 1
ATOM 635 C C . LYS B 1 9 ? 18.984 35.344 39.906 1 48.75 9 LYS B C 1
ATOM 637 O O . LYS B 1 9 ? 18.906 34.406 40.688 1 48.75 9 LYS B O 1
ATOM 642 N N . ALA B 1 10 ? 17.719 35.656 39.469 1 49.53 10 ALA B N 1
ATOM 643 C CA . ALA B 1 10 ? 16.625 34.812 39 1 49.53 10 ALA B CA 1
ATOM 644 C C . ALA B 1 10 ? 17.156 33.594 38.25 1 49.53 10 ALA B C 1
ATOM 646 O O . ALA B 1 10 ? 17.953 33.719 37.312 1 49.53 10 ALA B O 1
ATOM 647 N N . THR B 1 11 ? 17.625 32.562 38.969 1 48.72 11 THR B N 1
ATOM 648 C CA . THR B 1 11 ? 17.938 31.281 38.344 1 48.72 11 THR B CA 1
ATOM 649 C C . THR B 1 11 ? 16.969 30.984 37.188 1 48.72 11 THR B C 1
ATOM 651 O O . THR B 1 11 ? 15.758 31.047 37.375 1 48.72 11 THR B O 1
ATOM 654 N N . PRO B 1 12 ? 17.312 31.281 35.844 1 45.62 12 PRO B N 1
ATOM 655 C CA . PRO B 1 12 ? 16.453 30.844 34.75 1 45.62 12 PRO B CA 1
ATOM 656 C C . PRO B 1 12 ? 15.734 29.531 35.062 1 45.62 12 PRO B C 1
ATOM 658 O O . PRO B 1 12 ? 16.375 28.562 35.469 1 45.62 12 PRO B O 1
ATOM 661 N N . THR B 1 13 ? 14.57 29.531 35.875 1 48.66 13 THR B N 1
ATOM 662 C CA . THR B 1 13 ? 13.758 28.312 35.906 1 48.66 13 THR B CA 1
ATOM 663 C C . THR B 1 13 ? 13.945 27.516 34.594 1 48.66 13 THR B C 1
ATOM 665 O O . THR B 1 13 ? 14.125 28.094 33.531 1 48.66 13 THR B O 1
ATOM 668 N N . LYS B 1 14 ? 14.617 26.375 34.656 1 46.78 14 LYS B N 1
ATOM 669 C CA . LYS B 1 14 ? 14.656 25.281 33.688 1 46.78 14 LYS B CA 1
ATOM 670 C C . LYS B 1 14 ? 13.297 25.094 33 1 46.78 14 LYS B C 1
ATOM 672 O O . LYS B 1 14 ? 12.336 24.656 33.656 1 46.78 14 LYS B O 1
ATOM 677 N N . 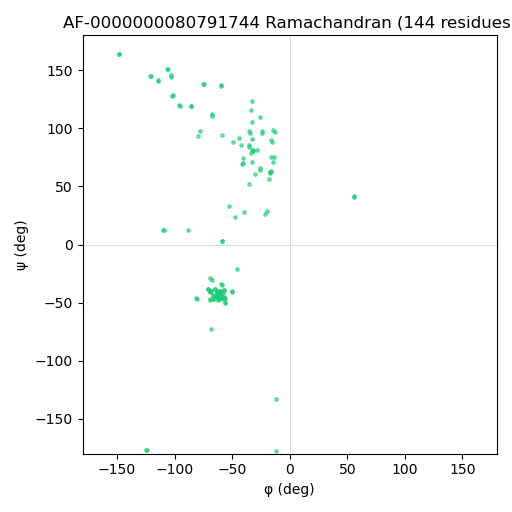VAL B 1 15 ? 12.68 26.172 32.406 1 47.16 15 VAL B N 1
ATOM 678 C CA . VAL B 1 15 ? 11.484 25.922 31.609 1 47.16 15 VAL B CA 1
ATOM 679 C C . VAL B 1 15 ? 11.32 24.438 31.359 1 47.16 15 VAL B C 1
ATOM 681 O O . VAL B 1 15 ? 12.242 23.656 31.594 1 47.16 15 VAL B O 1
ATOM 684 N N . ALA B 1 16 ? 10.188 24.047 30.516 1 42.28 16 ALA B N 1
ATOM 685 C CA . ALA B 1 16 ? 9.234 23.172 29.844 1 42.28 16 ALA B CA 1
ATOM 686 C C . ALA B 1 16 ? 9.953 22.094 29.031 1 42.28 16 ALA B C 1
ATOM 688 O O . ALA B 1 16 ? 10.445 22.344 27.938 1 42.28 16 ALA B O 1
ATOM 689 N N . ASP B 1 17 ? 11.062 21.688 29.516 1 43.72 17 ASP B N 1
ATOM 690 C CA . ASP B 1 17 ? 11.297 20.469 28.75 1 43.72 17 ASP B CA 1
ATOM 691 C C . ASP B 1 17 ? 10 19.703 28.547 1 43.72 17 ASP B C 1
ATOM 693 O O . ASP B 1 17 ? 9.578 18.938 29.438 1 43.72 17 ASP B O 1
ATOM 697 N N . THR B 1 18 ? 8.703 20.359 28.516 1 47.06 18 THR B N 1
ATOM 698 C CA . THR B 1 18 ? 7.586 19.594 27.969 1 47.06 18 THR B CA 1
ATOM 699 C C . THR B 1 18 ? 8.094 18.406 27.156 1 47.06 18 THR B C 1
ATOM 701 O O . THR B 1 18 ? 8.719 18.578 26.109 1 47.06 18 THR B O 1
ATOM 704 N N . PHE B 1 19 ? 8.742 17.578 27.75 1 46.16 19 PHE B N 1
ATOM 705 C CA . PHE B 1 19 ? 8.859 16.219 27.266 1 46.16 19 PHE B CA 1
ATOM 706 C C . PHE B 1 19 ? 7.773 15.906 26.234 1 46.16 19 PHE B C 1
ATOM 708 O O . PHE B 1 19 ? 6.582 16.047 26.531 1 46.16 19 PHE B O 1
ATOM 715 N N . HIS B 1 20 ? 7.68 16.562 25.047 1 45.56 20 HIS B N 1
ATOM 716 C CA . HIS B 1 20 ? 6.961 15.945 23.938 1 45.56 20 HIS B CA 1
ATOM 717 C C . HIS B 1 20 ? 6.75 14.453 24.188 1 45.56 20 HIS B C 1
ATOM 719 O O . HIS B 1 20 ? 7.719 13.695 24.328 1 45.56 20 HIS B O 1
ATOM 725 N N . ARG B 1 21 ? 6.039 14.164 25.172 1 41.56 21 ARG B N 1
ATOM 726 C 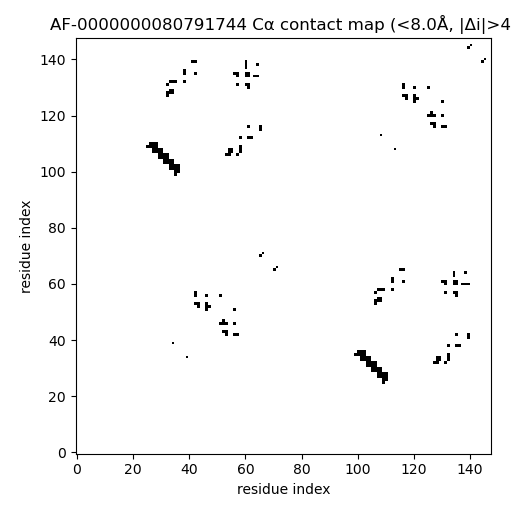CA . ARG B 1 21 ? 5.523 12.805 25.172 1 41.56 21 ARG B CA 1
ATOM 727 C C . ARG B 1 21 ? 5.707 12.164 23.797 1 41.56 21 ARG B C 1
ATOM 729 O O . ARG B 1 21 ? 5.254 12.703 22.781 1 41.56 21 ARG B O 1
ATOM 736 N N . ASP B 1 22 ? 6.926 11.789 23.484 1 42.53 22 ASP B N 1
ATOM 737 C CA . ASP B 1 22 ? 7.039 10.734 22.469 1 42.53 22 ASP B CA 1
ATOM 738 C C . ASP B 1 22 ? 5.746 9.93 22.375 1 42.53 22 ASP B C 1
ATOM 740 O O . ASP B 1 22 ? 5.477 9.07 23.219 1 42.53 22 ASP B O 1
ATOM 744 N N . ASP B 1 23 ? 4.598 10.5 22.719 1 43.72 23 ASP B N 1
ATOM 745 C CA . ASP B 1 23 ? 3.566 9.57 22.266 1 43.72 23 ASP B CA 1
ATOM 746 C C . ASP B 1 23 ? 4.137 8.562 21.266 1 43.72 23 ASP B C 1
ATOM 748 O O . ASP B 1 23 ? 4.855 8.938 20.328 1 43.72 23 ASP B O 1
ATOM 752 N N . PRO B 1 24 ? 4.586 7.559 21.672 1 46.78 24 PRO B N 1
ATOM 753 C CA . PRO B 1 24 ? 5.188 6.605 20.734 1 46.78 24 PRO B CA 1
ATOM 754 C C . PRO B 1 24 ? 4.625 6.727 19.328 1 46.78 24 PRO B C 1
ATOM 756 O O . PRO B 1 24 ? 3.418 6.578 19.125 1 46.78 24 PRO B O 1
ATOM 759 N N . ALA B 1 25 ? 4.836 7.852 18.672 1 53.28 25 ALA B N 1
ATOM 760 C CA . ALA B 1 25 ? 4.469 7.828 17.266 1 53.28 25 ALA B CA 1
ATOM 761 C C . ALA B 1 25 ? 4.242 6.402 16.781 1 53.28 25 ALA B C 1
ATOM 763 O O . ALA B 1 25 ? 4.887 5.465 17.25 1 53.28 25 ALA B O 1
ATOM 764 N N . PRO B 1 26 ? 3.014 6.012 16.734 1 58.16 26 PRO B N 1
ATOM 765 C CA . PRO B 1 26 ? 2.838 4.625 16.281 1 58.16 26 PRO B CA 1
ATOM 766 C C . PRO B 1 26 ? 4 4.129 15.43 1 58.16 26 PRO B C 1
ATOM 768 O O . PRO B 1 26 ? 4.535 4.879 14.609 1 58.16 26 PRO B O 1
ATOM 771 N N . GLU B 1 27 ? 4.922 3.449 16.094 1 79.81 27 GLU B N 1
ATOM 772 C CA . GLU B 1 27 ? 6.062 2.801 15.461 1 79.81 27 GLU B CA 1
ATOM 773 C C . GLU B 1 27 ? 5.711 2.32 14.055 1 79.81 27 GLU B C 1
ATOM 775 O O . GLU B 1 27 ? 4.863 1.437 13.891 1 79.81 27 GLU B O 1
ATOM 780 N N . ARG B 1 28 ? 5.793 3.361 13.148 1 89.62 28 ARG B N 1
ATOM 781 C CA . ARG B 1 28 ? 5.609 2.941 11.766 1 89.62 28 ARG B CA 1
ATOM 782 C C . ARG B 1 28 ? 6.848 2.227 11.242 1 89.62 28 ARG B C 1
ATOM 784 O O . ARG B 1 28 ? 7.965 2.498 11.695 1 89.62 28 ARG B O 1
ATOM 791 N N . ILE B 1 29 ? 6.617 1.185 10.531 1 95.19 29 ILE B N 1
ATOM 792 C CA . ILE B 1 29 ? 7.699 0.465 9.867 1 95.19 29 ILE B CA 1
ATOM 793 C C . ILE B 1 29 ? 7.707 0.802 8.375 1 95.19 29 ILE B C 1
ATOM 795 O O . ILE B 1 29 ? 6.656 1.087 7.793 1 95.19 29 ILE B O 1
ATOM 799 N N . THR B 1 30 ? 8.898 0.848 7.824 1 95.62 30 THR B N 1
ATOM 800 C CA . THR B 1 30 ? 9.062 1.039 6.387 1 95.62 30 THR B CA 1
ATOM 801 C C . THR B 1 30 ? 8.984 -0.296 5.652 1 95.62 30 THR B C 1
ATOM 803 O O . THR B 1 30 ? 9.742 -1.224 5.965 1 95.62 30 THR B O 1
ATOM 806 N N . VAL B 1 31 ? 8.047 -0.429 4.785 1 95.19 31 VAL B N 1
ATOM 807 C CA . VAL B 1 31 ? 7.918 -1.646 3.992 1 95.19 31 VAL B CA 1
ATOM 808 C C . VAL B 1 31 ? 8.164 -1.331 2.52 1 95.19 31 VAL B C 1
ATOM 810 O O . VAL B 1 31 ? 7.773 -0.268 2.031 1 95.19 31 VAL B O 1
ATOM 813 N N . SER B 1 32 ? 8.852 -2.203 1.793 1 95.94 32 SER B N 1
ATOM 814 C CA . SER B 1 32 ? 9.07 -2.08 0.355 1 95.94 32 SER B CA 1
ATOM 815 C C . SER B 1 32 ? 8.031 -2.879 -0.43 1 95.94 32 SER B C 1
ATOM 817 O O . SER B 1 32 ? 7.938 -4.098 -0.276 1 95.94 32 SER B O 1
ATOM 819 N N . ILE B 1 33 ? 7.312 -2.158 -1.21 1 95.81 33 ILE B N 1
ATOM 820 C CA . ILE B 1 33 ? 6.285 -2.811 -2.018 1 95.81 33 ILE B CA 1
ATOM 821 C C . ILE B 1 33 ? 6.562 -2.566 -3.498 1 95.81 33 ILE B C 1
ATOM 823 O O . ILE B 1 33 ? 7.012 -1.483 -3.883 1 95.81 33 ILE B O 1
ATOM 827 N N . ARG B 1 34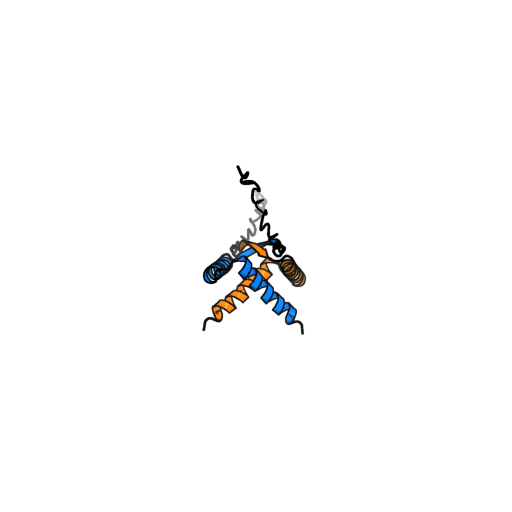 ? 6.246 -3.549 -4.25 1 94.94 34 ARG B N 1
ATOM 828 C CA . ARG B 1 34 ? 6.348 -3.396 -5.699 1 94.94 34 ARG B CA 1
ATOM 829 C C . ARG B 1 34 ? 4.977 -3.16 -6.32 1 94.94 34 ARG B C 1
ATOM 831 O O . ARG B 1 34 ? 4.027 -3.896 -6.043 1 94.94 34 ARG B O 1
ATOM 838 N N . MET B 1 35 ? 4.938 -2.098 -7.102 1 95.31 35 MET B N 1
ATOM 839 C CA . MET B 1 35 ? 3.668 -1.792 -7.758 1 95.31 35 MET B CA 1
ATOM 840 C C . MET B 1 35 ? 3.9 -1.14 -9.117 1 95.31 35 MET B C 1
ATOM 842 O O . MET B 1 35 ? 5.023 -0.75 -9.438 1 95.31 35 MET B O 1
ATOM 846 N N . ALA B 1 36 ? 2.834 -1.148 -9.891 1 94.81 36 ALA B N 1
ATOM 847 C CA . ALA B 1 36 ? 2.895 -0.461 -11.18 1 94.81 36 ALA B CA 1
ATOM 848 C C . ALA B 1 36 ? 3.205 1.021 -11 1 94.81 36 ALA B C 1
ATOM 850 O O . ALA B 1 36 ? 2.672 1.667 -10.094 1 94.81 36 ALA B O 1
ATOM 851 N N . PRO B 1 37 ? 4.141 1.503 -11.906 1 95.38 37 PRO B N 1
ATOM 852 C CA . PRO B 1 37 ? 4.496 2.92 -11.812 1 95.38 37 PRO B CA 1
ATOM 853 C C . PRO B 1 37 ? 3.293 3.844 -11.984 1 95.38 37 PRO B C 1
ATOM 855 O O . PRO B 1 37 ? 3.236 4.91 -11.359 1 95.38 37 PRO B O 1
ATOM 858 N N . ASP B 1 38 ? 2.371 3.506 -12.789 1 94.38 38 ASP B N 1
ATOM 859 C CA . ASP B 1 38 ? 1.177 4.312 -13.016 1 94.38 38 ASP B CA 1
ATOM 860 C C . ASP B 1 38 ? 0.332 4.418 -11.75 1 94.38 38 ASP B C 1
ATOM 862 O O . ASP B 1 38 ? -0.187 5.492 -11.43 1 94.38 38 ASP B O 1
ATOM 866 N N . LEU B 1 39 ? 0.115 3.33 -11.062 1 95.06 39 LEU B N 1
ATOM 867 C CA . LEU B 1 39 ? -0.629 3.32 -9.812 1 95.06 39 LEU B CA 1
ATOM 868 C C . LEU B 1 39 ? 0.052 4.199 -8.766 1 95.06 39 LEU B C 1
ATOM 870 O O . LEU B 1 39 ? -0.611 4.965 -8.07 1 95.06 39 LEU B O 1
ATOM 874 N N . HIS B 1 40 ? 1.359 4.023 -8.742 1 96.31 40 HIS B N 1
ATOM 875 C CA . HIS B 1 40 ? 2.123 4.84 -7.805 1 96.31 40 HIS B CA 1
ATOM 876 C C . HIS B 1 40 ? 1.951 6.328 -8.102 1 96.31 40 HIS B C 1
ATOM 878 O O . HIS B 1 40 ? 1.828 7.141 -7.184 1 96.31 40 HIS B O 1
ATOM 884 N N . GLN B 1 41 ? 1.943 6.66 -9.359 1 96.69 41 GLN B N 1
ATOM 885 C CA . GLN B 1 41 ? 1.758 8.047 -9.766 1 96.69 41 GLN B CA 1
ATOM 886 C C . GLN B 1 41 ? 0.388 8.57 -9.336 1 96.69 41 GLN B C 1
ATOM 888 O O . GLN B 1 41 ? 0.266 9.711 -8.883 1 96.69 41 GLN B O 1
ATOM 893 N N . ARG B 1 42 ? -0.591 7.762 -9.469 1 96.56 42 ARG B N 1
ATOM 894 C CA . ARG B 1 42 ? -1.938 8.125 -9.047 1 96.56 42 ARG B CA 1
ATOM 895 C C . ARG B 1 42 ? -1.996 8.375 -7.539 1 96.56 42 ARG B C 1
ATOM 897 O O . ARG B 1 42 ? -2.637 9.32 -7.086 1 96.56 42 ARG B O 1
ATOM 904 N N . VAL B 1 43 ? -1.334 7.543 -6.777 1 96.81 43 VAL B N 1
ATOM 905 C CA . VAL B 1 43 ? -1.278 7.676 -5.324 1 96.81 43 VAL B CA 1
ATOM 906 C C . VAL B 1 43 ? -0.638 9.008 -4.949 1 96.81 43 VAL B C 1
ATOM 908 O O . VAL B 1 43 ? -1.164 9.742 -4.113 1 96.81 43 VAL B O 1
ATOM 911 N N . LYS B 1 44 ? 0.443 9.328 -5.621 1 97.06 44 LYS B N 1
ATOM 912 C CA . LYS B 1 44 ? 1.18 10.555 -5.324 1 97.06 44 LYS B CA 1
ATOM 913 C C . LYS B 1 44 ? 0.357 11.789 -5.676 1 97.06 44 LYS B C 1
ATOM 915 O O . LYS B 1 44 ? 0.349 12.773 -4.93 1 97.06 44 LYS B O 1
ATOM 920 N N . LEU B 1 45 ? -0.247 11.68 -6.816 1 96.25 45 LEU B N 1
ATOM 921 C CA . LEU B 1 45 ? -1.083 12.797 -7.238 1 96.25 45 LEU B CA 1
ATOM 922 C C . LEU B 1 45 ? -2.201 13.055 -6.234 1 96.25 45 LEU B C 1
ATOM 924 O O . LEU B 1 45 ? -2.451 14.195 -5.855 1 96.25 45 LEU B O 1
ATOM 928 N N . TRP B 1 46 ? -2.887 12.016 -5.793 1 95.69 46 TRP B N 1
ATOM 929 C CA . TRP B 1 46 ? -3.934 12.125 -4.785 1 95.69 46 TRP B CA 1
ATOM 930 C C . TRP B 1 46 ? -3.373 12.672 -3.475 1 95.69 46 TRP B C 1
ATOM 932 O O . TRP B 1 46 ? -3.99 13.531 -2.84 1 95.69 46 TRP B O 1
ATOM 942 N N . ALA B 1 47 ? -2.252 12.172 -3.082 1 96.44 47 ALA B N 1
ATOM 943 C CA . ALA B 1 47 ? -1.613 12.602 -1.841 1 96.44 47 ALA B CA 1
ATOM 944 C C . ALA B 1 47 ? -1.33 14.102 -1.856 1 96.44 47 ALA B C 1
ATOM 946 O O . ALA B 1 47 ? -1.586 14.797 -0.872 1 96.44 47 ALA B O 1
ATOM 947 N N . VAL B 1 48 ? -0.873 14.602 -2.955 1 95.69 48 VAL B N 1
ATOM 948 C CA . VAL B 1 48 ? -0.521 16.016 -3.107 1 95.69 48 VAL B CA 1
ATOM 949 C C . VAL B 1 48 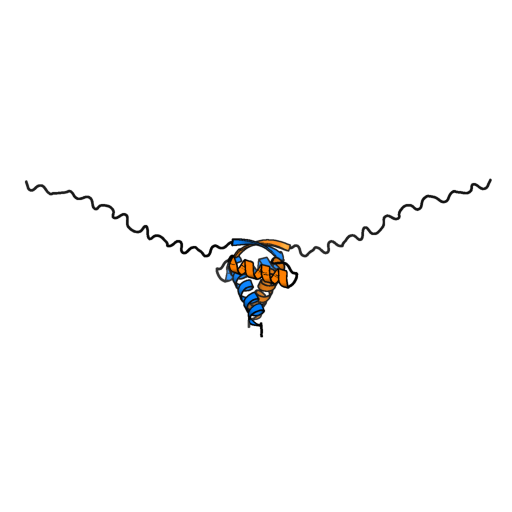? -1.785 16.859 -3.086 1 95.69 48 VAL B C 1
ATOM 951 O O . VAL B 1 48 ? -1.826 17.906 -2.434 1 95.69 48 VAL B O 1
ATOM 954 N N . THR B 1 49 ? -2.826 16.359 -3.74 1 94.25 49 THR B N 1
ATOM 955 C CA . THR B 1 49 ? -4.09 17.078 -3.857 1 94.25 49 THR B CA 1
ATOM 956 C C . THR B 1 49 ? -4.785 17.188 -2.502 1 94.25 49 THR B C 1
ATOM 958 O O . THR B 1 49 ? -5.477 18.156 -2.225 1 94.25 49 THR B O 1
ATOM 961 N N . HIS B 1 50 ? -4.598 16.25 -1.641 1 94.5 50 HIS B N 1
ATOM 962 C CA . HIS B 1 50 ? -5.281 16.188 -0.355 1 94.5 50 HIS B CA 1
ATOM 963 C C . HIS B 1 50 ? -4.324 16.469 0.795 1 94.5 50 HIS B C 1
ATOM 965 O O . HIS B 1 50 ? -4.656 16.25 1.96 1 94.5 50 HIS B O 1
ATOM 971 N N . SER B 1 51 ? -3.131 16.969 0.54 1 95.75 51 SER B N 1
ATOM 972 C CA . SER B 1 51 ? -2.117 17.359 1.514 1 95.75 51 SER B CA 1
ATOM 973 C C . SER B 1 51 ? -1.777 16.203 2.455 1 95.75 51 SER B C 1
ATOM 975 O O . SER B 1 51 ? -1.72 16.391 3.674 1 95.75 51 SER B O 1
ATOM 977 N N . THR B 1 52 ? -1.692 15.109 1.95 1 95.12 52 THR B N 1
ATOM 978 C CA . THR B 1 52 ? -1.301 13.93 2.711 1 95.12 52 THR B CA 1
ATOM 979 C C . THR B 1 52 ? -0.089 13.258 2.078 1 95.12 52 THR B C 1
ATOM 981 O O . THR B 1 52 ? 0.549 13.82 1.187 1 95.12 52 THR B O 1
ATOM 984 N N . THR B 1 53 ? 0.366 12.086 2.648 1 95.56 53 THR B N 1
ATOM 985 C CA . THR B 1 53 ? 1.509 11.352 2.109 1 95.56 53 THR B CA 1
ATOM 986 C C . THR B 1 53 ? 1.051 10.094 1.379 1 95.56 53 THR B C 1
ATOM 988 O O . THR B 1 53 ? -0.025 9.562 1.661 1 95.56 53 THR B O 1
ATOM 991 N N . ALA B 1 54 ? 1.837 9.719 0.413 1 95.81 54 ALA B N 1
ATOM 992 C CA . ALA B 1 54 ? 1.585 8.453 -0.281 1 95.81 54 ALA B CA 1
ATOM 993 C C . ALA B 1 54 ? 1.409 7.312 0.71 1 95.81 54 ALA B C 1
ATOM 995 O O . ALA B 1 54 ? 0.545 6.449 0.527 1 95.81 54 ALA B O 1
ATOM 996 N N . SER B 1 55 ? 2.225 7.305 1.748 1 96.31 55 SER B N 1
ATOM 997 C CA . SER B 1 55 ? 2.168 6.258 2.762 1 96.31 55 SER B CA 1
ATOM 998 C C . SER B 1 55 ? 0.817 6.242 3.467 1 96.31 55 SER B C 1
ATOM 1000 O O . SER B 1 55 ? 0.258 5.172 3.727 1 96.31 55 SER B O 1
ATOM 1002 N N . GLN B 1 56 ? 0.392 7.422 3.775 1 95.75 56 GLN B N 1
ATOM 1003 C CA . GLN B 1 56 ? -0.903 7.508 4.441 1 95.75 56 GLN B CA 1
ATOM 1004 C C . GLN B 1 56 ? -2.025 7.027 3.527 1 95.75 56 GLN B C 1
ATOM 1006 O O . GLN B 1 56 ? -2.953 6.352 3.977 1 95.75 56 GLN B O 1
ATOM 1011 N N . VAL B 1 57 ? -1.982 7.328 2.24 1 96.06 57 VAL B N 1
ATOM 1012 C CA . VAL B 1 57 ? -2.979 6.898 1.266 1 96.06 57 VAL B CA 1
ATOM 1013 C C . VAL B 1 57 ? -2.982 5.375 1.166 1 96.06 57 VAL B C 1
ATOM 1015 O O . VAL B 1 57 ? -4.043 4.746 1.192 1 96.06 57 VAL B O 1
ATOM 1018 N N . VAL B 1 58 ? -1.786 4.848 1.105 1 97 58 VAL B N 1
ATOM 1019 C CA . VAL B 1 58 ? -1.64 3.398 0.988 1 97 58 VAL B CA 1
ATOM 1020 C C . VAL B 1 58 ? -2.15 2.723 2.258 1 97 58 VAL B C 1
ATOM 1022 O O . VAL B 1 58 ? -2.887 1.736 2.191 1 97 58 VAL B O 1
ATOM 1025 N N . GLU B 1 59 ? -1.733 3.252 3.369 1 96.56 59 GLU B N 1
ATOM 1026 C CA . GLU B 1 59 ? -2.168 2.689 4.645 1 96.56 59 GLU B CA 1
ATOM 1027 C C . GLU B 1 59 ? -3.689 2.691 4.758 1 96.56 59 GLU B C 1
ATOM 1029 O O . GLU B 1 59 ? -4.289 1.698 5.18 1 96.56 59 GLU B O 1
ATOM 1034 N N . ASP B 1 60 ? -4.27 3.77 4.422 1 95.56 60 ASP B N 1
ATOM 1035 C CA . ASP B 1 60 ? -5.723 3.889 4.465 1 95.56 60 ASP B CA 1
ATOM 1036 C C . ASP B 1 60 ? -6.383 2.904 3.504 1 95.56 60 ASP B C 1
ATOM 1038 O O . ASP B 1 60 ? -7.387 2.273 3.844 1 95.56 60 ASP B O 1
ATOM 1042 N N . ALA B 1 61 ? -5.883 2.859 2.301 1 97.31 61 ALA B N 1
ATOM 1043 C CA . ALA B 1 61 ? -6.402 1.953 1.281 1 97.31 61 ALA B CA 1
ATOM 1044 C C . ALA B 1 61 ? -6.336 0.502 1.751 1 97.31 61 ALA B C 1
ATOM 1046 O O . ALA B 1 61 ? -7.32 -0.236 1.643 1 97.31 61 ALA B O 1
ATOM 1047 N N . VAL B 1 62 ? -5.219 0.098 2.322 1 96.88 62 VAL B N 1
ATOM 1048 C CA . VAL B 1 62 ? -4.988 -1.276 2.756 1 96.88 62 VAL B CA 1
ATOM 1049 C C . VAL B 1 62 ? -5.875 -1.594 3.959 1 96.88 62 VAL B C 1
ATOM 1051 O O . VAL B 1 62 ? -6.492 -2.66 4.02 1 96.88 62 VAL B O 1
ATOM 1054 N N . SER B 1 63 ? -5.91 -0.752 4.914 1 96.31 63 SER B N 1
ATOM 1055 C CA . SER B 1 63 ? -6.742 -0.94 6.098 1 96.31 63 SER B CA 1
ATOM 1056 C C . SER B 1 63 ? -8.203 -1.13 5.719 1 96.31 63 SER B C 1
ATOM 1058 O O . SER B 1 63 ? -8.852 -2.076 6.172 1 96.31 63 SER B O 1
ATOM 1060 N N . ALA B 1 64 ? -8.75 -0.225 4.867 1 95.19 64 ALA B N 1
ATOM 1061 C CA . ALA B 1 64 ? -10.141 -0.307 4.418 1 95.19 64 ALA B CA 1
ATOM 1062 C C . ALA B 1 64 ? -10.391 -1.605 3.656 1 95.19 64 ALA B C 1
ATOM 1064 O O . ALA B 1 64 ? -11.438 -2.23 3.816 1 95.19 64 ALA B O 1
ATOM 1065 N N . HIS B 1 65 ? -9.469 -1.928 2.807 1 94.69 65 HIS B N 1
ATOM 1066 C CA . HIS B 1 65 ? -9.586 -3.133 1.994 1 94.69 65 HIS B CA 1
ATOM 1067 C C . HIS B 1 65 ? -9.625 -4.383 2.865 1 94.69 65 HIS B C 1
ATOM 1069 O O . HIS B 1 65 ? -10.492 -5.242 2.689 1 94.69 65 HIS B O 1
ATOM 1075 N N . LEU B 1 66 ? -8.766 -4.488 3.857 1 94.56 66 LEU B N 1
ATOM 1076 C CA . LEU B 1 66 ? -8.695 -5.652 4.738 1 94.56 66 LEU B CA 1
ATOM 1077 C C . LEU B 1 66 ? -9.922 -5.723 5.637 1 94.56 66 LEU B C 1
ATOM 1079 O O . LEU B 1 66 ? -10.422 -6.812 5.926 1 94.56 66 LEU B O 1
ATOM 1083 N N . ASP B 1 67 ? -10.352 -4.613 6.133 1 93.56 67 ASP B N 1
ATOM 1084 C CA . ASP B 1 67 ? -11.562 -4.566 6.949 1 93.56 67 ASP B CA 1
ATOM 1085 C C . ASP B 1 67 ? -12.758 -5.137 6.188 1 93.56 67 ASP B C 1
ATOM 1087 O O . ASP B 1 67 ? -13.586 -5.836 6.77 1 93.56 67 ASP B O 1
ATOM 1091 N N . LYS B 1 68 ? -12.781 -4.809 4.914 1 92 68 LYS B N 1
ATOM 1092 C CA . LYS B 1 68 ? -13.852 -5.328 4.07 1 92 68 LYS B CA 1
ATOM 1093 C C . LYS B 1 68 ? -13.711 -6.832 3.863 1 92 68 LYS B C 1
ATOM 1095 O O . LYS B 1 68 ? -14.703 -7.562 3.891 1 92 68 LYS B O 1
ATOM 1100 N N . LEU B 1 69 ? -12.539 -7.246 3.686 1 88.56 69 LEU B N 1
ATOM 1101 C CA . LEU B 1 69 ? -12.289 -8.664 3.445 1 88.56 69 LEU B CA 1
ATOM 1102 C C . LEU B 1 69 ? -12.523 -9.484 4.711 1 88.56 69 LEU B C 1
ATOM 1104 O O . LEU B 1 69 ? -13.055 -10.594 4.648 1 88.56 69 LEU B O 1
ATOM 1108 N N . GLU B 1 70 ? -12.117 -8.891 5.793 1 86.31 70 GLU B N 1
ATOM 1109 C CA . GLU B 1 70 ? -12.25 -9.586 7.07 1 86.31 70 GLU B CA 1
ATOM 1110 C C . GLU B 1 70 ? -13.672 -9.469 7.617 1 86.31 70 GLU B C 1
ATOM 1112 O O . GLU B 1 70 ? -14.125 -10.344 8.359 1 86.31 70 GLU B O 1
ATOM 1117 N N . GLY B 1 71 ? -14.148 -8.195 7.551 1 82.5 71 GLY B N 1
ATOM 1118 C CA . GLY B 1 71 ? -15.5 -7.973 8.031 1 82.5 71 GLY B CA 1
ATOM 1119 C C . GLY B 1 71 ? -16.547 -8.766 7.262 1 82.5 71 GLY B C 1
ATOM 1120 O O . GLY B 1 71 ? -17.656 -8.984 7.758 1 82.5 71 GLY B O 1
ATOM 1121 N N . SER B 1 72 ? -16.422 -8.836 5.984 1 61.81 72 SER B N 1
ATOM 1122 C CA . SER B 1 72 ? -17.406 -9.602 5.234 1 61.81 72 SER B CA 1
ATOM 1123 C C . SER B 1 72 ? -17.438 -11.055 5.695 1 61.81 72 SER B C 1
ATOM 1125 O O . SER B 1 72 ? -18.141 -11.883 5.109 1 61.81 72 SER B O 1
ATOM 1127 N N . LYS B 1 73 ? -16.656 -11.383 6.695 1 54.19 73 LYS B N 1
ATOM 1128 C CA . LYS B 1 73 ? -16.875 -12.75 7.16 1 54.19 73 LYS B CA 1
ATOM 1129 C C . LYS B 1 73 ? -18.25 -12.898 7.812 1 54.19 73 LYS B C 1
ATOM 1131 O O . LYS B 1 73 ? -18.609 -12.109 8.688 1 54.19 73 LYS B O 1
ATOM 1136 N N . PRO B 1 74 ? -19.156 -13.688 7.066 1 46.94 74 PRO B N 1
ATOM 1137 C CA . PRO B 1 74 ? -20.531 -13.867 7.574 1 46.94 74 PRO B CA 1
ATOM 1138 C C . PRO B 1 74 ? -20.562 -14.273 9.047 1 46.94 74 PRO B C 1
ATOM 1140 O O . PRO B 1 74 ? -19.562 -14.797 9.57 1 46.94 74 PRO B O 1
#

Nearest PDB structures (foldseek):
  6gts-assembly1_C-2  TM=7.857E-01  e=8.694E-01  Escherichia coli
  6gts-assembly1_C-2  TM=7.874E-01  e=9.215E-01  Escherichia coli

Organism: Propionibacterium freudenreichii subsp. shermanii (strain ATCC 9614 / DSM 4902 / CIP 103027 / NCIMB 8099 / CIRM-BIA1) (NCBI:txid754252)

InterPro domains:
  IPR010985 Ribbon-helix-helix [SSF47598] (11-70)
  IPR013321 Arc-type ribbon-helix-helix [G3DSA:1.10.1220.10] (18-71)
  IPR056972 Ribbon-helix-helix domain containing protein [PF23807] (18-60)

Secondary structure (DSSP, 8-state):
---------------------------PEEEEEEE-HHHHHHHHHHHHHTT--HHHHHHHHHHHHHHHHHHT--/---------------------------PEEEEEEE-HHHHHHHHHHHHHTT--HHHHHHHHHHHHHHHHHHT--

Radius of gyration: 31.61 Å; Cα contacts (8 Å, |Δi|>4): 119; chains: 2; bounding box: 51×100×110 Å

Sequence (148 aa):
MALKSRPTKATPTKVADTFHRDDPAPERITVSIRMAPDLHQRVKLWAVTHSTTASQVVEDAVSAHLDKLEGSKPMALKSRPTKATPTKVADTFHRDDPAPERITVSIRMAPD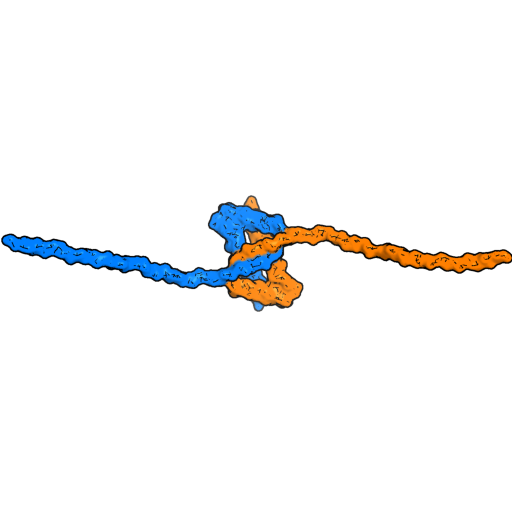LHQRVKLWAVTHSTTASQVVEDAVSAHLDKLEGSKP

Foldseek 3Di:
DPPPPPDDPPPPPPPPPVVPPVPVPPPDDDDDDDDDPVVLVVLCVVCVVVVHDSVVSVVVVVVVVVCCVVVPPD/DDPPPPPDDPPPPPPPPVVPPVPVPPPDDDDDDDDDPVVLVVLCVVCVVVVHDSVVSVVVVVVVVVCCVVVPPD